Protein AF-A0A2N6T5N8-F1 (afdb_monomer_lite)

Organism: NCBI:txid302449

pLDDT: mean 70.66, std 11.67, range [43.09, 87.31]

Secondary structure (DSSP, 8-state):
--HHHHHHHHHHHHHHHHHHHHHHHHHH--GGG--HHHHHHHHHHHHHHHHHHHHHHHHHHHHHTTS---HHHHHHHHHHHHHHHHHHHHHHHHHHHHHHHTS------GGGGHHHHHHHHHHHHHHHHHHHHHT-

Foldseek 3Di:
DPPVVVLVVLVCCLVVLLVVLVVLLVVQPPPVDDFLVSLVSNLVSLVVSLVSLVVSLVVLVVVCVVDVDPPVLNVLQNQLSVLSNQLSVLRNVQSVVCNVVRHHDPDDSPSVVSNVVSVVSNVVSVVVRVVVVVVD

Sequence (136 aa):
MKPHAILGTLLAGAIGIPVLTVLLNFLITDPEYWSVMDALVMAVGAMLATVWVGFLDSYLFVVSRREPVGTGVLVTALVGSAMLFIGFGSTALASWEEVQAGQALPIINLFIFLIPLGLIVVAIAFLIALTKK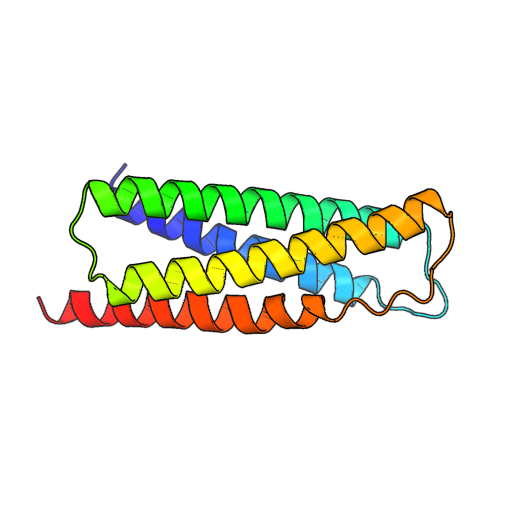EQS

Radius of gyration: 16.82 Å; chains: 1; bounding box: 40×24×50 Å

Structure (mmCIF, N/CA/C/O backbone):
data_AF-A0A2N6T5N8-F1
#
_entry.id   AF-A0A2N6T5N8-F1
#
loop_
_atom_site.group_PDB
_atom_site.id
_atom_site.type_symbol
_atom_site.label_atom_id
_atom_site.label_alt_id
_atom_site.label_comp_id
_atom_site.label_asym_id
_atom_site.label_entity_id
_atom_site.label_seq_id
_atom_site.pdbx_PDB_ins_code
_atom_site.Cartn_x
_atom_site.Cartn_y
_atom_site.Cartn_z
_atom_site.occupancy
_atom_site.B_iso_or_equiv
_atom_site.auth_seq_id
_atom_site.auth_comp_id
_atom_site.auth_asym_id
_atom_site.auth_atom_id
_atom_site.pdbx_PDB_model_num
ATOM 1 N N . MET A 1 1 ? -2.554 -14.996 22.321 1.00 45.28 1 MET A N 1
ATOM 2 C CA . MET A 1 1 ? -1.992 -13.623 22.313 1.00 45.28 1 MET A CA 1
ATOM 3 C C . MET A 1 1 ? -3.144 -12.632 22.392 1.00 45.28 1 MET A C 1
ATOM 5 O O . MET A 1 1 ? -4.183 -12.911 21.808 1.00 45.28 1 MET A O 1
ATOM 9 N N . LYS A 1 2 ? -3.013 -11.535 23.152 1.00 43.09 2 LYS A N 1
ATOM 10 C CA . LYS A 1 2 ? -4.089 -10.534 23.292 1.00 43.09 2 LYS A CA 1
ATOM 11 C C . LYS A 1 2 ? -4.346 -9.851 21.928 1.00 43.09 2 LYS A C 1
ATOM 13 O O . LYS A 1 2 ? -3.356 -9.528 21.269 1.00 43.09 2 LYS A O 1
ATOM 18 N N . PRO A 1 3 ? -5.605 -9.586 21.518 1.00 47.78 3 PRO A N 1
ATOM 19 C CA . PRO A 1 3 ? -5.956 -9.004 20.208 1.00 47.78 3 PRO A CA 1
ATOM 20 C C . PRO A 1 3 ? -5.162 -7.737 19.855 1.00 47.78 3 PRO A C 1
ATOM 22 O O . PRO A 1 3 ? -4.770 -7.520 18.712 1.00 47.78 3 PRO A O 1
ATOM 25 N N . HIS A 1 4 ? -4.834 -6.938 20.870 1.00 45.56 4 HIS A N 1
ATOM 26 C CA . HIS A 1 4 ? -4.084 -5.690 20.737 1.00 45.56 4 HIS A CA 1
ATOM 27 C C . HIS A 1 4 ? -2.616 -5.874 20.328 1.00 45.56 4 HIS A C 1
ATOM 29 O O . HIS A 1 4 ? -2.077 -5.031 19.619 1.00 45.56 4 HIS A O 1
ATOM 35 N N . ALA A 1 5 ? -1.969 -6.975 20.730 1.00 45.75 5 ALA A N 1
ATOM 36 C CA . ALA A 1 5 ? -0.589 -7.260 20.330 1.00 45.75 5 ALA A CA 1
ATOM 37 C C . ALA A 1 5 ? -0.502 -7.627 18.839 1.00 45.75 5 ALA A C 1
ATOM 39 O O . ALA A 1 5 ? 0.489 -7.311 18.187 1.00 45.75 5 ALA A O 1
ATOM 40 N N . ILE A 1 6 ? -1.564 -8.242 18.306 1.00 52.53 6 ILE A N 1
ATOM 41 C CA . ILE A 1 6 ? -1.705 -8.599 16.889 1.00 52.53 6 ILE A CA 1
ATOM 42 C C . ILE A 1 6 ? -2.009 -7.341 16.064 1.00 52.53 6 ILE A C 1
ATOM 44 O O . ILE A 1 6 ? -1.379 -7.109 15.040 1.00 52.53 6 ILE A O 1
ATOM 48 N N . LEU A 1 7 ? -2.908 -6.474 16.545 1.00 50.81 7 LEU A N 1
ATOM 49 C CA . LEU A 1 7 ? -3.213 -5.202 15.879 1.00 50.81 7 LEU A CA 1
ATOM 50 C C . LEU A 1 7 ? -1.984 -4.278 15.818 1.00 50.81 7 LEU A C 1
ATOM 52 O O . LEU A 1 7 ? -1.712 -3.685 14.780 1.00 50.81 7 LEU A O 1
ATOM 56 N N . GLY A 1 8 ? -1.211 -4.199 16.907 1.00 48.94 8 GLY A N 1
ATOM 57 C CA . GLY A 1 8 ? 0.015 -3.399 16.971 1.00 48.94 8 GLY A CA 1
ATOM 58 C C . GLY A 1 8 ? 1.130 -3.909 16.055 1.00 48.94 8 GLY A C 1
ATOM 59 O O . GLY A 1 8 ? 1.794 -3.107 15.409 1.00 48.94 8 GLY A O 1
ATOM 60 N N . THR A 1 9 ? 1.308 -5.229 15.935 1.00 54.31 9 THR A N 1
ATOM 61 C CA . THR A 1 9 ? 2.283 -5.812 14.991 1.00 54.31 9 THR A CA 1
ATOM 62 C C . THR A 1 9 ? 1.842 -5.657 13.538 1.00 54.31 9 THR A C 1
ATOM 64 O O . THR A 1 9 ? 2.670 -5.361 12.680 1.00 54.31 9 THR A O 1
ATOM 67 N N . LEU A 1 10 ? 0.542 -5.775 13.259 1.00 54.16 10 LEU A N 1
ATOM 68 C CA . LEU A 1 10 ? -0.007 -5.551 11.923 1.00 54.16 10 LEU A CA 1
ATOM 69 C C . LEU A 1 10 ? 0.117 -4.094 11.476 1.00 54.16 10 LEU A C 1
ATOM 71 O O . LEU A 1 10 ? 0.531 -3.839 10.349 1.00 54.16 10 LEU A O 1
ATOM 75 N N . LEU A 1 11 ? -0.164 -3.142 12.366 1.00 54.69 11 LEU A N 1
ATOM 76 C CA . LEU A 1 11 ? 0.018 -1.714 12.100 1.00 54.69 11 LEU A CA 1
ATOM 77 C C . LEU A 1 11 ? 1.496 -1.330 11.972 1.00 54.69 11 LEU A C 1
ATOM 79 O O . LEU A 1 11 ? 1.847 -0.550 11.091 1.00 54.69 11 LEU A O 1
ATOM 83 N N . ALA A 1 12 ? 2.375 -1.920 12.788 1.00 59.09 12 ALA A N 1
ATOM 84 C CA . ALA A 1 12 ? 3.816 -1.735 12.646 1.00 59.09 12 ALA A CA 1
ATOM 85 C C . ALA A 1 12 ? 4.322 -2.245 11.287 1.00 59.09 12 ALA A C 1
ATOM 87 O O . ALA A 1 12 ? 5.124 -1.568 10.654 1.00 59.09 12 ALA A O 1
ATOM 88 N N . GLY A 1 13 ? 3.811 -3.378 10.790 1.00 56.50 13 GLY A N 1
ATOM 89 C CA . GLY A 1 13 ? 4.102 -3.844 9.431 1.00 56.50 13 GLY A CA 1
ATOM 90 C C . GLY A 1 13 ? 3.474 -2.963 8.346 1.00 56.50 13 GLY A C 1
ATOM 91 O O . GLY A 1 13 ? 4.108 -2.702 7.329 1.00 56.50 13 GLY A O 1
ATOM 92 N N . ALA A 1 14 ? 2.258 -2.450 8.574 1.00 54.03 14 ALA A N 1
ATOM 93 C CA . ALA A 1 14 ? 1.531 -1.591 7.634 1.00 54.03 14 ALA A CA 1
ATOM 94 C C . ALA A 1 14 ? 2.186 -0.225 7.420 1.00 54.03 14 ALA A C 1
ATOM 96 O O . ALA A 1 14 ? 1.945 0.411 6.405 1.00 54.03 14 ALA A O 1
ATOM 97 N N . ILE A 1 15 ? 3.005 0.223 8.367 1.00 55.59 15 ILE A N 1
ATOM 98 C CA . ILE A 1 15 ? 3.815 1.435 8.237 1.00 55.59 15 ILE A CA 1
ATOM 99 C C . ILE A 1 15 ? 5.240 1.052 7.827 1.00 55.59 15 ILE A C 1
ATOM 101 O O . ILE A 1 15 ? 5.798 1.637 6.906 1.00 55.59 15 ILE A O 1
ATOM 105 N N . GLY A 1 16 ? 5.817 0.037 8.472 1.00 58.62 16 GLY A N 1
ATOM 106 C CA . GLY A 1 16 ? 7.211 -0.358 8.298 1.00 58.62 16 GLY A CA 1
ATOM 107 C C . GLY A 1 16 ? 7.538 -0.878 6.903 1.00 58.62 16 GLY A C 1
ATOM 108 O O . GLY A 1 16 ? 8.565 -0.490 6.359 1.00 58.62 16 GLY A O 1
ATOM 109 N N . ILE A 1 17 ? 6.672 -1.701 6.300 1.00 61.56 17 ILE A N 1
ATOM 110 C CA . ILE A 1 17 ? 6.901 -2.230 4.947 1.00 61.56 17 ILE A CA 1
ATOM 111 C C . ILE A 1 17 ? 6.811 -1.097 3.912 1.00 61.56 17 ILE A C 1
ATOM 113 O O . ILE A 1 17 ? 7.794 -0.902 3.205 1.00 61.56 17 ILE A O 1
ATOM 117 N N . PRO A 1 18 ? 5.745 -0.270 3.875 1.00 55.53 18 PRO A N 1
ATOM 118 C CA . PRO A 1 18 ? 5.689 0.920 3.021 1.00 55.53 18 PRO A CA 1
ATOM 119 C C . PRO A 1 18 ? 6.870 1.876 3.176 1.00 55.53 18 PRO A C 1
ATOM 121 O O . PRO A 1 18 ? 7.416 2.346 2.181 1.00 55.53 18 PRO A O 1
ATOM 124 N N . VAL A 1 19 ? 7.288 2.151 4.414 1.00 59.53 19 VAL A N 1
ATOM 125 C CA . VAL A 1 19 ? 8.429 3.030 4.695 1.00 59.53 19 VAL A CA 1
ATOM 126 C C . VAL A 1 19 ? 9.733 2.404 4.207 1.00 59.53 19 VAL A C 1
ATOM 128 O O . VAL A 1 19 ? 10.526 3.100 3.583 1.00 59.53 19 VAL A O 1
ATOM 131 N N . LEU A 1 20 ? 9.948 1.103 4.419 1.00 62.12 20 LEU A N 1
ATOM 132 C CA . LEU A 1 20 ? 11.114 0.388 3.889 1.00 62.12 20 LEU A CA 1
ATOM 133 C C . LEU A 1 20 ? 11.146 0.412 2.362 1.00 62.12 20 LEU A C 1
ATOM 135 O O . LEU A 1 20 ? 12.205 0.654 1.794 1.00 62.12 20 LEU A O 1
ATOM 139 N N . THR A 1 21 ? 10.007 0.217 1.697 1.00 61.44 21 THR A N 1
ATOM 140 C CA . THR A 1 21 ? 9.911 0.290 0.233 1.00 61.44 21 THR A CA 1
ATOM 141 C C . THR A 1 21 ? 10.235 1.694 -0.279 1.00 61.44 21 THR A C 1
ATOM 143 O O . THR A 1 21 ? 10.989 1.840 -1.233 1.00 61.44 21 THR A O 1
ATOM 146 N N . VAL A 1 22 ? 9.728 2.742 0.378 1.00 59.47 22 VAL A N 1
ATOM 147 C CA . VAL A 1 22 ? 10.039 4.135 0.019 1.00 59.47 22 VAL A CA 1
ATOM 148 C C . VAL A 1 22 ? 11.517 4.460 0.266 1.00 59.47 22 VAL A C 1
ATOM 150 O O . VAL A 1 22 ? 12.146 5.089 -0.578 1.00 59.47 22 VAL A O 1
ATOM 153 N N . LEU A 1 23 ? 12.096 4.007 1.382 1.00 60.44 23 LEU A N 1
ATOM 154 C CA . LEU A 1 23 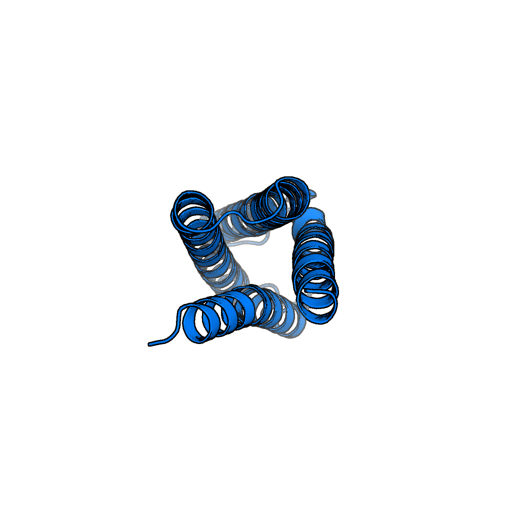? 13.519 4.196 1.685 1.00 60.44 23 LEU A CA 1
ATOM 155 C C . LEU A 1 23 ? 14.427 3.457 0.694 1.00 60.44 23 LEU A C 1
ATOM 157 O O . LEU A 1 23 ? 15.446 4.008 0.288 1.00 60.44 23 LEU A O 1
ATOM 161 N N . LEU A 1 24 ? 14.043 2.248 0.275 1.00 62.81 24 LEU A N 1
ATOM 162 C CA . LEU A 1 24 ? 14.713 1.514 -0.801 1.00 62.81 24 LEU A CA 1
ATOM 163 C C . LEU A 1 24 ? 14.663 2.301 -2.114 1.00 62.81 24 LEU A C 1
ATOM 165 O O . LEU A 1 24 ? 15.697 2.461 -2.750 1.00 62.81 24 LEU A O 1
ATOM 169 N N . ASN A 1 25 ? 13.509 2.873 -2.472 1.00 58.06 25 ASN A N 1
ATOM 170 C CA . ASN A 1 25 ? 13.378 3.688 -3.684 1.00 58.06 25 ASN A CA 1
ATOM 171 C C . ASN A 1 25 ? 14.257 4.948 -3.649 1.00 58.06 25 ASN A C 1
ATOM 173 O O . ASN A 1 25 ? 14.842 5.301 -4.666 1.00 58.06 25 ASN A O 1
ATOM 177 N N . PHE A 1 26 ? 14.400 5.603 -2.491 1.00 60.81 26 PHE A N 1
ATOM 178 C CA . PHE A 1 26 ? 15.294 6.762 -2.340 1.00 60.81 26 PHE A CA 1
ATOM 179 C C . PHE A 1 26 ? 16.783 6.411 -2.471 1.00 60.81 26 PHE A C 1
ATOM 181 O O . PHE A 1 26 ? 17.579 7.254 -2.877 1.00 60.81 26 PHE A O 1
ATOM 188 N N . LEU A 1 27 ? 17.167 5.181 -2.125 1.00 59.28 27 LEU A N 1
ATOM 189 C CA . LEU A 1 27 ? 18.534 4.672 -2.285 1.00 59.28 27 LEU A CA 1
ATOM 190 C C . LEU A 1 27 ? 18.878 4.341 -3.744 1.00 59.28 27 LEU A C 1
ATOM 192 O O . LEU A 1 27 ? 20.052 4.259 -4.087 1.00 59.28 27 LEU A O 1
ATOM 196 N N . ILE A 1 28 ? 17.851 4.147 -4.569 1.00 58.22 28 ILE A N 1
ATOM 197 C CA . ILE A 1 28 ? 17.932 3.718 -5.967 1.00 58.22 28 ILE A CA 1
ATOM 198 C C . ILE A 1 28 ? 17.859 4.913 -6.940 1.00 58.22 28 ILE A C 1
ATOM 200 O O . ILE A 1 28 ? 18.227 4.794 -8.105 1.00 58.22 28 ILE A O 1
ATOM 204 N N . THR A 1 29 ? 17.413 6.088 -6.485 1.00 52.94 29 THR A N 1
ATOM 205 C CA . THR A 1 29 ? 17.231 7.290 -7.318 1.00 52.94 29 THR A CA 1
ATOM 206 C C . THR A 1 29 ? 18.541 7.989 -7.705 1.00 52.94 29 THR A C 1
ATOM 208 O O . THR A 1 29 ? 18.769 9.132 -7.320 1.00 52.94 29 THR A O 1
ATOM 211 N N . ASP A 1 30 ? 19.364 7.341 -8.530 1.00 55.41 30 ASP A N 1
ATOM 212 C CA . ASP A 1 30 ? 20.230 8.038 -9.484 1.00 55.41 30 ASP A CA 1
ATOM 213 C C . ASP A 1 30 ? 19.620 7.886 -10.891 1.00 55.41 30 ASP A C 1
ATOM 215 O O . ASP A 1 30 ? 19.735 6.828 -11.514 1.00 55.41 30 ASP A O 1
ATOM 219 N N . PRO A 1 31 ? 18.944 8.922 -11.429 1.00 53.59 31 PRO A N 1
ATOM 220 C CA . PRO A 1 31 ? 18.243 8.834 -12.714 1.00 53.59 31 PRO A CA 1
ATOM 221 C C . PRO A 1 31 ? 19.183 8.617 -13.911 1.00 53.59 31 PRO A C 1
ATOM 223 O O . PRO A 1 31 ? 18.730 8.230 -14.984 1.00 53.59 31 PRO A O 1
ATOM 226 N N . GLU A 1 32 ? 20.486 8.847 -13.732 1.00 53.16 32 GLU A N 1
ATOM 227 C CA . GLU A 1 32 ? 21.523 8.632 -14.747 1.00 53.16 32 GLU A CA 1
ATOM 228 C C . GLU A 1 32 ? 21.935 7.146 -14.872 1.00 53.16 32 GLU A C 1
ATOM 230 O O . GLU A 1 32 ? 22.516 6.755 -15.883 1.00 53.16 32 GLU A O 1
ATOM 235 N N . TYR A 1 33 ? 21.580 6.302 -13.889 1.00 54.38 33 TYR A N 1
ATOM 236 C CA . TYR A 1 33 ? 21.984 4.891 -13.787 1.00 54.38 33 TYR A CA 1
ATOM 237 C C . TYR A 1 33 ? 20.808 3.928 -13.559 1.00 54.38 33 TYR A C 1
ATOM 239 O O . TYR A 1 33 ? 20.981 2.882 -12.938 1.00 54.38 33 TYR A O 1
ATOM 247 N N . TRP A 1 34 ? 19.616 4.242 -14.079 1.00 61.31 34 TRP A N 1
ATOM 248 C CA . TRP A 1 34 ? 18.448 3.363 -13.952 1.00 61.31 34 TRP A CA 1
ATOM 249 C C . TRP A 1 34 ? 18.723 1.978 -14.554 1.00 61.31 34 TRP A C 1
ATOM 251 O O . TRP A 1 34 ? 18.781 1.813 -15.776 1.00 61.31 34 TRP A O 1
ATOM 261 N N . SER A 1 35 ? 18.862 0.961 -13.702 1.00 69.38 35 SER A N 1
ATOM 262 C CA . SER A 1 35 ? 19.115 -0.413 -14.125 1.00 69.38 35 SER A CA 1
ATOM 263 C C . SER A 1 35 ? 17.848 -1.274 -14.074 1.00 69.38 35 SER A C 1
ATOM 265 O O . SER A 1 35 ? 16.908 -1.022 -13.323 1.00 69.38 35 SER A O 1
ATOM 267 N N . VAL A 1 36 ? 17.819 -2.363 -14.846 1.00 68.50 36 VAL A N 1
ATOM 268 C CA . VAL A 1 36 ? 16.738 -3.368 -14.766 1.00 68.50 36 VAL A CA 1
ATOM 269 C C . VAL A 1 36 ? 16.623 -3.962 -13.351 1.00 68.50 36 VAL A C 1
ATOM 271 O O . VAL A 1 36 ? 15.536 -4.361 -12.936 1.00 68.50 36 VAL A O 1
ATOM 274 N N . MET A 1 37 ? 17.724 -4.002 -12.591 1.00 67.88 37 MET A N 1
ATOM 275 C CA . MET A 1 37 ? 17.715 -4.474 -11.202 1.00 67.88 37 MET A CA 1
ATOM 276 C C . MET A 1 37 ? 16.952 -3.525 -10.278 1.00 67.88 37 MET A C 1
ATOM 278 O O . MET A 1 37 ? 16.234 -3.994 -9.399 1.00 67.88 37 MET A O 1
ATOM 282 N N . ASP A 1 38 ? 17.037 -2.221 -10.519 1.00 71.06 38 ASP A N 1
ATOM 283 C CA . ASP A 1 38 ? 16.320 -1.201 -9.755 1.00 71.06 38 ASP A CA 1
ATOM 284 C C . ASP A 1 38 ? 14.808 -1.325 -9.954 1.00 71.06 38 ASP A C 1
ATOM 286 O O . ASP A 1 38 ? 14.055 -1.437 -8.985 1.00 71.06 38 ASP A O 1
ATOM 290 N N . ALA A 1 39 ? 14.371 -1.447 -11.211 1.00 70.19 39 ALA A N 1
ATOM 291 C CA . ALA A 1 39 ? 12.971 -1.706 -11.546 1.00 70.19 39 ALA A CA 1
ATOM 292 C C . ALA A 1 39 ? 12.465 -3.024 -10.928 1.00 70.19 39 ALA A C 1
ATOM 294 O O . ALA A 1 39 ? 11.344 -3.095 -10.423 1.00 70.19 39 ALA A O 1
ATOM 295 N N . LEU A 1 40 ? 13.300 -4.067 -10.894 1.00 71.62 40 LEU A N 1
ATOM 296 C CA . LEU A 1 40 ? 12.944 -5.351 -10.290 1.00 71.62 40 LEU A CA 1
ATOM 297 C C . LEU A 1 40 ? 12.784 -5.253 -8.765 1.00 71.62 40 LEU A C 1
ATOM 299 O O . LEU A 1 40 ? 11.818 -5.786 -8.214 1.00 71.62 40 LEU A O 1
ATOM 303 N N . VAL A 1 41 ? 13.687 -4.544 -8.082 1.00 76.19 41 VAL A N 1
ATOM 304 C CA . VAL A 1 41 ? 13.592 -4.287 -6.636 1.00 76.19 41 VAL A CA 1
ATOM 305 C C . VAL A 1 41 ? 12.337 -3.475 -6.317 1.00 76.19 41 VAL A C 1
ATOM 307 O O . VAL A 1 41 ? 11.600 -3.834 -5.394 1.00 76.19 41 VAL A O 1
ATOM 310 N N . MET A 1 42 ? 12.044 -2.441 -7.110 1.00 73.62 42 MET A N 1
ATOM 311 C CA . MET A 1 42 ? 10.826 -1.640 -6.972 1.00 73.62 42 MET A CA 1
ATOM 312 C C . MET A 1 42 ? 9.560 -2.476 -7.169 1.00 73.62 42 MET A C 1
ATOM 314 O O . MET A 1 42 ? 8.653 -2.417 -6.336 1.00 73.62 42 MET A O 1
ATOM 318 N N . ALA A 1 43 ? 9.510 -3.295 -8.223 1.00 73.44 43 ALA A N 1
ATOM 319 C CA . ALA A 1 43 ? 8.365 -4.146 -8.528 1.00 73.44 43 ALA A CA 1
ATOM 320 C C . ALA A 1 43 ? 8.084 -5.140 -7.391 1.00 73.44 43 ALA A C 1
ATOM 322 O O . ALA A 1 43 ? 6.956 -5.229 -6.903 1.00 73.44 43 ALA A O 1
ATOM 323 N N . VAL A 1 44 ? 9.117 -5.846 -6.916 1.00 74.94 44 VAL A N 1
ATOM 324 C CA . VAL A 1 44 ? 8.989 -6.816 -5.818 1.00 74.94 44 VAL A CA 1
ATOM 325 C C . VAL A 1 44 ? 8.613 -6.118 -4.512 1.00 74.94 44 VAL A C 1
ATOM 327 O O . VAL A 1 44 ? 7.696 -6.562 -3.820 1.00 74.94 44 VAL A O 1
ATOM 330 N N . GLY A 1 45 ? 9.275 -5.007 -4.180 1.00 76.88 45 GLY A N 1
ATOM 331 C CA . GLY A 1 45 ? 8.999 -4.243 -2.965 1.00 76.88 45 GLY A CA 1
ATOM 332 C C . GLY A 1 45 ? 7.563 -3.721 -2.922 1.00 76.88 45 GLY A C 1
ATOM 333 O O . GLY A 1 45 ? 6.859 -3.915 -1.928 1.00 76.88 45 GLY A O 1
ATOM 334 N N . ALA A 1 46 ? 7.096 -3.125 -4.018 1.00 75.38 46 ALA A N 1
ATOM 335 C CA . ALA A 1 46 ? 5.731 -2.630 -4.138 1.00 75.38 46 ALA A CA 1
ATOM 336 C C . ALA A 1 46 ? 4.698 -3.772 -4.153 1.00 75.38 46 ALA A C 1
ATOM 338 O O . ALA A 1 46 ? 3.631 -3.648 -3.548 1.00 75.38 46 ALA A O 1
ATOM 339 N N . MET A 1 47 ? 5.012 -4.922 -4.759 1.00 71.88 47 MET A N 1
ATOM 340 C CA . MET A 1 47 ? 4.138 -6.099 -4.730 1.00 71.88 47 MET A CA 1
ATOM 341 C C . MET A 1 47 ? 3.968 -6.641 -3.305 1.00 71.88 47 MET A C 1
ATOM 343 O O . MET A 1 47 ? 2.841 -6.873 -2.865 1.00 71.88 47 MET A O 1
ATOM 347 N N . LEU A 1 48 ? 5.064 -6.783 -2.552 1.00 78.31 48 LEU A N 1
ATOM 348 C CA . LEU A 1 48 ? 5.025 -7.215 -1.151 1.00 78.31 48 LEU A CA 1
ATOM 349 C C . LEU A 1 48 ? 4.225 -6.239 -0.280 1.00 78.31 48 LEU A C 1
ATOM 351 O O . LEU A 1 48 ? 3.398 -6.675 0.523 1.00 78.31 48 LEU A O 1
ATOM 355 N N . ALA A 1 49 ? 4.412 -4.930 -0.478 1.00 76.19 49 ALA A N 1
ATOM 356 C CA . ALA A 1 49 ? 3.628 -3.906 0.208 1.00 76.19 49 ALA A CA 1
ATOM 357 C C . ALA A 1 49 ? 2.129 -4.015 -0.123 1.00 76.19 49 ALA A C 1
ATOM 359 O O . ALA A 1 49 ? 1.295 -3.979 0.779 1.00 76.19 49 ALA A O 1
ATOM 360 N N . THR A 1 50 ? 1.779 -4.234 -1.393 1.00 75.50 50 THR A N 1
ATOM 361 C CA . THR A 1 50 ? 0.387 -4.404 -1.847 1.00 75.50 50 THR A CA 1
ATOM 362 C C . THR A 1 50 ? -0.282 -5.610 -1.186 1.00 75.50 50 THR A C 1
ATOM 364 O O . THR A 1 50 ? -1.383 -5.498 -0.646 1.00 75.50 50 THR A O 1
ATOM 367 N N . VAL A 1 51 ? 0.397 -6.762 -1.180 1.00 77.44 51 VAL A N 1
ATOM 368 C CA . VAL A 1 51 ? -0.107 -7.993 -0.547 1.00 77.44 51 VAL A CA 1
ATOM 369 C C . VAL A 1 51 ? -0.292 -7.791 0.954 1.00 77.44 51 VAL A C 1
ATOM 371 O O . VAL A 1 51 ? -1.315 -8.193 1.511 1.00 77.44 51 VAL A O 1
ATOM 374 N N . TRP A 1 52 ? 0.666 -7.136 1.609 1.00 77.88 52 TRP A N 1
ATOM 375 C CA . TRP A 1 52 ? 0.583 -6.845 3.035 1.00 77.88 52 TRP A CA 1
ATOM 376 C C . TRP A 1 52 ? -0.606 -5.939 3.381 1.00 77.88 52 TRP A C 1
ATOM 378 O O . TRP A 1 52 ? -1.354 -6.234 4.313 1.00 77.88 52 TRP A O 1
ATOM 388 N N . VAL A 1 53 ? -0.817 -4.869 2.611 1.00 77.19 53 VAL A N 1
ATOM 389 C CA . VAL A 1 53 ? -1.966 -3.966 2.775 1.00 77.19 53 VAL A CA 1
ATOM 390 C C . VAL A 1 53 ? -3.283 -4.721 2.575 1.00 77.19 53 VAL A C 1
ATOM 392 O O . VAL A 1 53 ? -4.186 -4.599 3.400 1.00 77.19 53 VAL A O 1
ATOM 395 N N . GLY A 1 54 ? -3.377 -5.582 1.556 1.00 72.94 54 GLY A N 1
ATOM 396 C CA . GLY A 1 54 ? -4.554 -6.433 1.352 1.00 72.94 54 GLY A CA 1
ATOM 397 C C . GLY A 1 54 ? -4.825 -7.376 2.533 1.00 72.94 54 GLY A C 1
ATOM 398 O O . GLY A 1 54 ? -5.973 -7.551 2.952 1.00 72.94 54 GLY A O 1
ATOM 399 N N . PHE A 1 55 ? -3.771 -7.943 3.130 1.00 76.69 55 PHE A N 1
ATOM 400 C CA . PHE A 1 55 ? -3.898 -8.759 4.337 1.00 76.69 55 PHE A CA 1
ATOM 401 C C . PHE A 1 55 ? -4.402 -7.935 5.531 1.00 76.69 55 PHE A C 1
ATOM 403 O O . PHE A 1 55 ? -5.334 -8.365 6.215 1.00 76.69 55 PHE A O 1
ATOM 410 N N . LEU A 1 56 ? -3.849 -6.738 5.751 1.00 74.06 56 LEU A N 1
ATOM 411 C CA . LEU A 1 56 ? -4.297 -5.816 6.797 1.00 74.06 56 LEU A CA 1
ATOM 412 C C . LEU A 1 56 ? -5.789 -5.485 6.659 1.00 74.06 56 LEU A C 1
ATOM 414 O O . LEU A 1 56 ? -6.518 -5.563 7.647 1.00 74.06 56 LEU A O 1
ATOM 418 N N . ASP A 1 57 ? -6.247 -5.179 5.446 1.00 72.25 57 ASP A N 1
ATOM 419 C CA . ASP A 1 57 ? -7.651 -4.869 5.162 1.00 72.25 57 ASP A CA 1
ATOM 420 C C . ASP A 1 57 ? -8.573 -6.034 5.506 1.00 72.25 57 ASP A C 1
ATOM 422 O O . ASP A 1 57 ? -9.559 -5.878 6.233 1.00 72.25 57 ASP A O 1
ATOM 426 N N . SER A 1 58 ? -8.209 -7.234 5.045 1.00 74.62 58 SER A N 1
ATOM 427 C CA . SER A 1 58 ? -8.972 -8.446 5.334 1.00 74.62 58 SER A CA 1
ATOM 428 C C . SER A 1 58 ? -9.046 -8.723 6.840 1.00 74.62 58 SER A C 1
ATOM 430 O O . SER A 1 58 ? -10.105 -9.078 7.363 1.00 74.62 58 SER A O 1
ATOM 432 N N . TYR A 1 59 ? -7.952 -8.486 7.566 1.00 73.88 59 TYR A N 1
ATOM 433 C CA . TYR A 1 59 ? -7.898 -8.665 9.008 1.00 73.88 59 TYR A CA 1
ATOM 434 C C . TYR A 1 59 ? -8.760 -7.636 9.750 1.00 73.88 59 TYR A C 1
ATOM 436 O O . TYR A 1 59 ? -9.563 -8.017 10.605 1.00 73.88 59 TYR A O 1
ATOM 444 N N . LEU A 1 60 ? -8.654 -6.346 9.412 1.00 69.50 60 LEU A N 1
ATOM 445 C CA . LEU A 1 60 ? -9.474 -5.282 10.006 1.00 69.50 60 LEU A CA 1
ATOM 446 C C . LEU A 1 60 ? -10.967 -5.516 9.753 1.00 69.50 60 LEU A C 1
ATOM 448 O O . LEU A 1 60 ? -11.798 -5.332 10.648 1.00 69.50 60 LEU A O 1
ATOM 452 N N . PHE A 1 61 ? -11.317 -6.002 8.565 1.00 71.25 61 PHE A N 1
ATOM 453 C CA . PHE A 1 61 ? -12.682 -6.381 8.231 1.00 71.25 61 PHE A CA 1
ATOM 454 C C . PHE A 1 61 ? -13.194 -7.560 9.071 1.00 71.25 61 PHE A C 1
ATOM 456 O O . PHE A 1 61 ? -14.330 -7.550 9.541 1.00 71.25 61 PHE A O 1
ATOM 463 N N . VAL A 1 62 ? -12.363 -8.575 9.317 1.00 75.31 62 VAL A N 1
ATOM 464 C CA . VAL A 1 62 ? -12.741 -9.721 10.159 1.00 75.31 62 VAL A CA 1
ATOM 465 C C . VAL A 1 62 ? -12.858 -9.328 11.635 1.00 75.31 62 VAL A C 1
ATOM 467 O O . VAL A 1 62 ? -13.789 -9.768 12.310 1.00 75.31 62 VAL A O 1
ATOM 470 N N . VAL A 1 63 ? -11.949 -8.494 12.147 1.00 68.81 63 VAL A N 1
ATOM 471 C CA . VAL A 1 63 ? -11.952 -8.053 13.553 1.00 68.81 63 VAL A CA 1
ATOM 472 C C . VAL A 1 63 ? -13.106 -7.100 13.849 1.00 68.81 63 VAL A C 1
ATOM 474 O O . VAL A 1 63 ? -13.767 -7.260 14.872 1.00 68.81 63 VAL A O 1
ATOM 477 N N . SER A 1 64 ? -13.421 -6.171 12.944 1.00 65.31 64 SER A N 1
ATOM 478 C CA . SER A 1 64 ? -14.556 -5.246 13.111 1.00 65.31 64 SER A CA 1
ATOM 479 C C . SER A 1 64 ? -15.922 -5.937 13.165 1.00 65.31 64 SER A C 1
ATOM 481 O O . SER A 1 64 ? -16.875 -5.381 13.700 1.00 65.31 64 SER A O 1
ATOM 483 N N . ARG A 1 65 ? -16.028 -7.174 12.664 1.00 68.19 65 ARG A N 1
ATOM 484 C CA . ARG A 1 65 ? -17.223 -8.015 12.845 1.00 68.19 65 ARG A CA 1
ATOM 485 C C . ARG A 1 65 ? -17.332 -8.630 14.244 1.00 68.19 65 ARG A C 1
ATOM 487 O O . ARG A 1 65 ? -18.407 -9.095 14.607 1.00 68.19 65 ARG A O 1
ATOM 494 N N . ARG A 1 66 ? -16.230 -8.700 14.998 1.00 65.19 66 ARG A N 1
ATOM 495 C CA . ARG A 1 66 ? -16.157 -9.332 16.328 1.00 65.19 66 ARG A CA 1
ATOM 496 C C . ARG A 1 66 ? -16.155 -8.322 17.468 1.00 65.19 66 ARG A C 1
ATOM 498 O O . ARG A 1 66 ? -16.663 -8.633 18.539 1.00 65.19 66 ARG A O 1
ATOM 505 N N . GLU A 1 67 ? -15.605 -7.135 17.243 1.00 60.97 67 GLU A N 1
ATOM 506 C CA . GLU A 1 67 ? -15.559 -6.051 18.222 1.00 60.97 67 GLU A CA 1
ATOM 507 C C . GLU A 1 67 ? -16.220 -4.800 17.625 1.00 60.97 67 GLU A C 1
ATOM 509 O O . GLU A 1 67 ? -15.884 -4.431 16.497 1.00 60.97 67 GLU A O 1
ATOM 514 N N . PRO A 1 68 ? -17.148 -4.131 18.337 1.00 57.50 68 PRO A N 1
ATOM 515 C CA . PRO A 1 68 ? -17.784 -2.911 17.853 1.00 57.50 68 PRO A CA 1
ATOM 516 C C . PRO A 1 68 ? -16.774 -1.757 17.860 1.00 57.50 68 PRO A C 1
ATOM 518 O O . PRO A 1 68 ? -16.683 -0.971 18.800 1.00 57.50 68 PRO A O 1
ATOM 521 N N . VAL A 1 69 ? -15.985 -1.659 16.792 1.00 64.19 69 VAL A N 1
ATOM 522 C CA . VAL A 1 69 ? -15.156 -0.489 16.501 1.00 64.19 69 VAL A CA 1
ATOM 523 C C . VAL A 1 69 ? -16.069 0.601 15.941 1.00 64.19 69 VAL A C 1
ATOM 525 O O . VAL A 1 69 ? -16.970 0.320 15.152 1.00 64.19 69 VAL A O 1
ATOM 528 N N . GLY A 1 70 ? -15.859 1.860 16.335 1.00 65.31 70 GLY A N 1
ATOM 529 C CA . GLY A 1 70 ? -16.663 2.967 15.815 1.00 65.31 70 GLY A CA 1
ATOM 530 C C . GLY A 1 70 ? -16.623 3.016 14.283 1.00 65.31 70 GLY A C 1
ATOM 531 O O . GLY A 1 70 ? -15.539 3.077 13.704 1.00 65.31 70 GLY A O 1
ATOM 532 N N . THR A 1 71 ? -17.793 3.039 13.635 1.00 73.19 71 THR A N 1
ATOM 533 C CA . THR A 1 71 ? -17.951 2.956 12.169 1.00 73.19 71 THR A CA 1
ATOM 534 C C . THR A 1 71 ? -17.054 3.939 11.412 1.00 73.19 71 THR A C 1
ATOM 536 O O . THR A 1 71 ? -16.464 3.578 10.400 1.00 73.19 71 THR A O 1
ATOM 539 N N . GLY A 1 72 ? -16.874 5.158 11.934 1.00 73.25 72 GLY A N 1
ATOM 540 C CA . GLY A 1 72 ? -15.992 6.161 11.329 1.00 73.25 72 GLY A CA 1
ATOM 541 C C . GLY A 1 72 ? -14.507 5.776 11.324 1.00 73.25 72 GLY A C 1
ATOM 542 O O . GLY A 1 72 ? -13.828 6.025 10.341 1.00 73.25 72 GLY A O 1
ATOM 543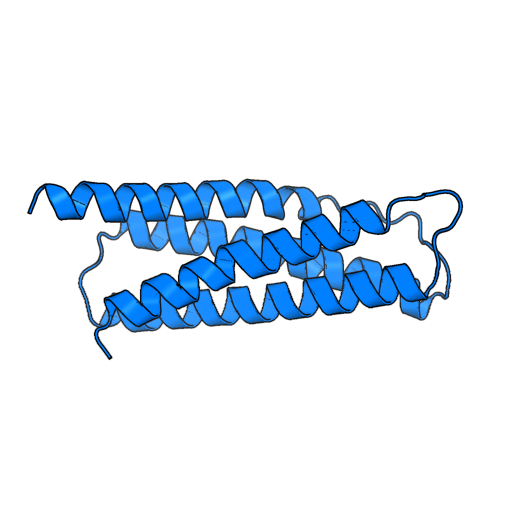 N N . VAL A 1 73 ? -14.001 5.121 12.375 1.00 76.38 73 VAL A N 1
ATOM 544 C CA . VAL A 1 73 ? -12.595 4.671 12.442 1.00 76.38 73 VAL A CA 1
ATOM 545 C C . VAL A 1 73 ? -12.339 3.571 11.419 1.00 76.38 73 VAL A C 1
ATOM 547 O O . VAL A 1 73 ? -11.332 3.605 10.716 1.00 76.38 73 VAL A O 1
ATOM 550 N N . LEU A 1 74 ? -13.271 2.620 11.313 1.00 77.25 74 LEU A N 1
ATOM 551 C CA . LEU A 1 74 ? -13.178 1.520 10.359 1.00 77.25 74 LEU A CA 1
ATOM 552 C C . LEU A 1 74 ? -13.202 2.027 8.914 1.00 77.25 74 LEU A C 1
ATOM 554 O O . LEU A 1 74 ? -12.359 1.629 8.120 1.00 77.25 74 LEU A O 1
ATOM 558 N N . VAL A 1 75 ? -14.134 2.927 8.585 1.00 79.19 75 VAL A N 1
ATOM 559 C CA . VAL A 1 75 ? -14.233 3.507 7.237 1.00 79.19 75 VAL A CA 1
ATOM 560 C C . VAL A 1 75 ? -12.958 4.269 6.882 1.00 79.19 75 VAL A C 1
ATOM 562 O O . VAL A 1 75 ? -12.413 4.050 5.806 1.00 79.19 75 VAL A O 1
ATOM 565 N N . THR A 1 76 ? -12.430 5.101 7.785 1.00 79.81 76 THR A N 1
ATOM 566 C CA . THR A 1 76 ? 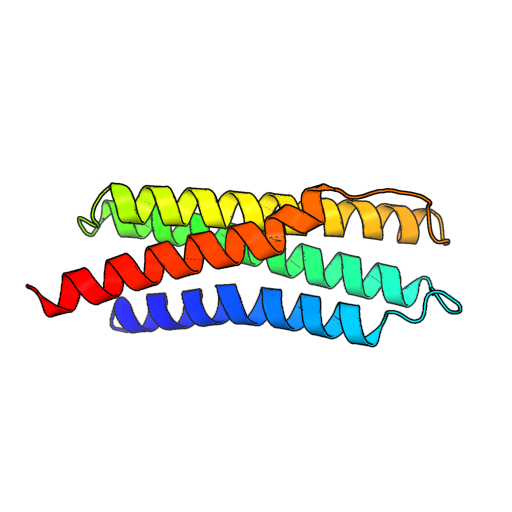-11.179 5.834 7.535 1.00 79.81 76 THR A CA 1
ATOM 567 C C . THR A 1 76 ? -9.997 4.882 7.338 1.00 79.81 76 THR A C 1
ATOM 569 O O . THR A 1 76 ? -9.211 5.080 6.416 1.00 79.81 76 THR A O 1
ATOM 572 N N . ALA A 1 77 ? -9.890 3.815 8.137 1.00 79.81 77 ALA A N 1
ATOM 573 C CA . ALA A 1 77 ? -8.834 2.815 7.974 1.00 79.81 77 ALA A CA 1
ATOM 574 C C . ALA A 1 77 ? -8.921 2.093 6.617 1.00 79.81 77 ALA A C 1
ATOM 576 O O . ALA A 1 77 ? -7.906 1.979 5.934 1.00 79.81 77 ALA A O 1
ATOM 577 N N . LEU A 1 78 ? -10.124 1.678 6.202 1.00 82.06 78 LEU A N 1
ATOM 578 C CA . LEU A 1 78 ? -10.358 1.027 4.908 1.00 82.06 78 LEU A CA 1
ATOM 579 C C . LEU A 1 78 ? -10.058 1.963 3.732 1.00 82.06 78 LEU A C 1
ATOM 581 O O . LEU A 1 78 ? -9.431 1.552 2.763 1.00 82.06 78 LEU A O 1
ATOM 585 N N . VAL A 1 79 ? -10.460 3.235 3.814 1.00 86.88 79 VAL A N 1
ATOM 586 C CA . VAL A 1 79 ? -10.163 4.224 2.766 1.00 86.88 79 VAL A CA 1
ATOM 587 C C . VAL A 1 79 ? -8.656 4.425 2.631 1.00 86.88 79 VAL A C 1
ATOM 589 O O . VAL A 1 79 ? -8.129 4.347 1.524 1.00 86.88 79 VAL A O 1
ATOM 592 N N . GLY A 1 80 ? -7.945 4.636 3.742 1.00 83.94 80 GLY A N 1
ATOM 593 C CA . GLY A 1 80 ? -6.492 4.806 3.711 1.00 83.94 80 GLY A CA 1
ATOM 594 C C . GLY A 1 80 ? -5.772 3.568 3.174 1.00 83.94 80 GLY A C 1
ATOM 595 O O . GLY A 1 80 ? -4.873 3.682 2.345 1.00 83.94 80 GLY A O 1
ATOM 596 N N . SER A 1 81 ? -6.216 2.382 3.577 1.00 81.94 81 SER A N 1
ATOM 597 C CA . SER A 1 81 ? -5.678 1.107 3.106 1.00 81.94 81 SER A CA 1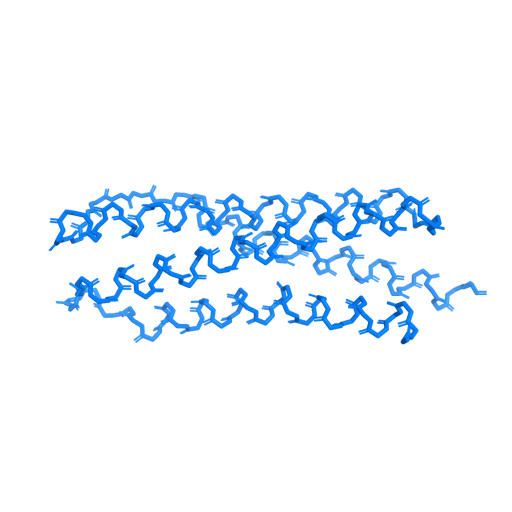
ATOM 598 C C . SER A 1 81 ? -5.931 0.871 1.611 1.00 81.94 81 S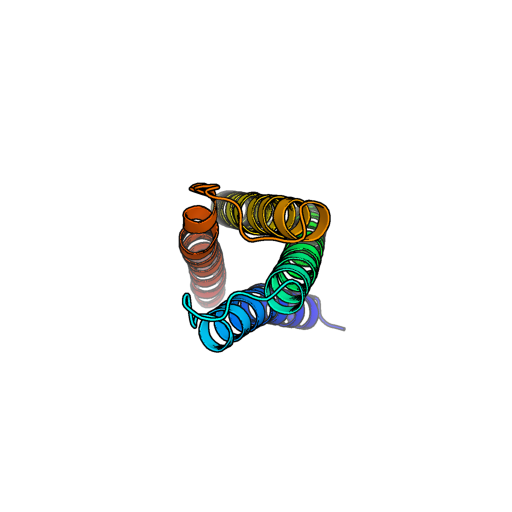ER A C 1
ATOM 600 O O . SER A 1 81 ? -5.009 0.513 0.883 1.00 81.94 81 SER A O 1
ATOM 602 N N . ALA A 1 82 ? -7.122 1.197 1.099 1.00 85.75 82 ALA A N 1
ATOM 603 C CA . ALA A 1 82 ? -7.411 1.136 -0.333 1.00 85.75 82 ALA A CA 1
ATOM 604 C C . ALA A 1 82 ? -6.494 2.065 -1.151 1.00 85.75 82 ALA A C 1
ATOM 606 O O . ALA A 1 82 ? -6.010 1.682 -2.216 1.00 85.75 82 ALA A O 1
ATOM 607 N N . MET A 1 83 ? -6.200 3.266 -0.640 1.00 87.31 83 MET A N 1
ATOM 608 C CA . MET A 1 83 ? -5.251 4.188 -1.277 1.00 87.31 83 MET A CA 1
ATOM 609 C C . MET A 1 83 ? -3.835 3.602 -1.321 1.00 87.31 83 MET A C 1
ATOM 611 O O . MET A 1 83 ? -3.184 3.668 -2.363 1.00 87.31 83 MET A O 1
ATOM 615 N N . LEU A 1 84 ? -3.381 2.975 -0.231 1.00 84.06 84 LEU A N 1
ATOM 616 C CA . LEU A 1 84 ? -2.095 2.273 -0.194 1.00 84.06 84 LEU A CA 1
ATOM 617 C C . LEU A 1 84 ? -2.063 1.105 -1.183 1.00 84.06 84 LEU A C 1
ATOM 619 O O . LEU A 1 84 ? -1.086 0.954 -1.911 1.00 84.06 84 LEU A O 1
ATOM 623 N N . PHE A 1 85 ? -3.131 0.310 -1.248 1.00 85.44 85 PHE A N 1
ATOM 624 C CA . PHE A 1 85 ? -3.229 -0.833 -2.151 1.00 85.44 85 PHE A CA 1
ATOM 625 C C . PHE A 1 85 ? -3.119 -0.400 -3.617 1.00 85.44 85 PHE A C 1
ATOM 627 O O . PHE A 1 85 ? -2.345 -0.974 -4.377 1.00 85.44 85 PHE A O 1
ATOM 634 N N . ILE A 1 86 ? -3.844 0.653 -4.008 1.00 87.25 86 ILE A N 1
ATOM 635 C CA . ILE A 1 86 ? -3.800 1.193 -5.374 1.00 87.25 86 ILE A CA 1
ATOM 636 C C . ILE A 1 86 ? -2.437 1.841 -5.660 1.00 87.25 86 ILE A C 1
ATOM 638 O O . ILE A 1 86 ? -1.868 1.637 -6.735 1.00 87.25 86 ILE A O 1
ATOM 642 N N . GLY A 1 87 ? -1.881 2.594 -4.709 1.00 86.81 87 GLY A N 1
ATOM 643 C CA . GLY A 1 87 ? -0.585 3.254 -4.869 1.00 86.81 87 GLY A CA 1
ATOM 644 C C . GLY A 1 87 ? 0.572 2.267 -5.033 1.00 86.81 87 GLY A C 1
ATOM 645 O O . GLY A 1 87 ? 1.366 2.390 -5.966 1.00 86.81 87 GLY A O 1
ATOM 646 N N . PHE A 1 88 ? 0.642 1.237 -4.188 1.00 83.19 88 PHE A N 1
ATOM 647 C CA . PHE A 1 88 ? 1.659 0.194 -4.320 1.00 83.19 88 PHE A CA 1
ATOM 648 C C . PHE A 1 88 ? 1.399 -0.720 -5.518 1.00 83.19 88 PHE A C 1
ATOM 650 O O . PHE A 1 88 ? 2.335 -1.015 -6.255 1.00 83.19 88 PHE A O 1
ATOM 657 N N . GLY A 1 89 ? 0.148 -1.104 -5.776 1.00 80.94 89 GLY A N 1
ATOM 658 C CA . GLY A 1 89 ? -0.193 -1.988 -6.891 1.00 80.94 89 GLY A CA 1
ATOM 659 C C . GLY A 1 89 ? 0.138 -1.372 -8.252 1.00 80.94 89 GLY A C 1
ATOM 660 O O . GLY A 1 89 ? 0.738 -2.027 -9.100 1.00 80.94 89 GLY A O 1
ATOM 661 N N . SER A 1 90 ? -0.181 -0.090 -8.443 1.00 85.94 90 SER A N 1
ATOM 662 C CA . SER A 1 90 ? 0.190 0.655 -9.656 1.00 85.94 90 SER A CA 1
ATOM 663 C C . SER A 1 90 ? 1.703 0.810 -9.812 1.00 85.94 90 SER A C 1
ATOM 665 O O . SER A 1 90 ? 2.215 0.683 -10.919 1.00 85.94 90 SER A O 1
ATOM 667 N N . THR A 1 91 ? 2.426 1.039 -8.712 1.00 84.19 91 THR A N 1
ATOM 668 C CA . THR A 1 91 ? 3.893 1.138 -8.727 1.00 84.19 91 THR A CA 1
ATOM 669 C C . THR A 1 91 ? 4.523 -0.204 -9.087 1.00 84.19 91 THR A C 1
ATOM 671 O O . THR A 1 91 ? 5.418 -0.248 -9.923 1.00 84.19 91 THR A O 1
ATOM 674 N N . ALA A 1 92 ? 4.007 -1.307 -8.538 1.00 81.19 92 ALA A N 1
ATOM 675 C CA . ALA A 1 92 ? 4.457 -2.648 -8.888 1.00 81.19 92 ALA A CA 1
ATOM 676 C C . ALA A 1 92 ? 4.235 -2.950 -10.376 1.00 81.19 92 ALA A C 1
ATOM 678 O O . ALA A 1 92 ? 5.120 -3.501 -11.025 1.00 81.19 92 ALA A O 1
ATOM 679 N N . LEU A 1 93 ? 3.072 -2.566 -10.915 1.00 81.75 93 LEU A N 1
ATOM 680 C CA . LEU A 1 93 ? 2.749 -2.757 -12.326 1.00 81.75 93 LEU A CA 1
ATOM 681 C C . LEU A 1 93 ? 3.680 -1.943 -13.235 1.00 81.75 93 LEU A C 1
ATOM 683 O O . LEU A 1 93 ? 4.275 -2.516 -14.140 1.00 81.75 93 LEU A O 1
ATOM 687 N N . ALA A 1 94 ? 3.849 -0.646 -12.961 1.00 83.19 94 ALA A N 1
ATOM 688 C CA . ALA A 1 94 ? 4.706 0.232 -13.757 1.00 83.19 94 ALA A CA 1
ATOM 689 C C . ALA A 1 94 ? 6.163 -0.261 -13.778 1.00 83.19 94 ALA A C 1
ATOM 691 O O . ALA A 1 94 ? 6.760 -0.392 -14.842 1.00 83.19 94 ALA A O 1
ATOM 692 N N . SER A 1 95 ? 6.712 -0.634 -12.619 1.00 81.19 95 SER A N 1
ATOM 693 C CA . SER A 1 95 ? 8.071 -1.179 -12.545 1.00 81.19 95 SER A CA 1
ATOM 694 C C . SER A 1 95 ? 8.193 -2.557 -13.208 1.00 81.19 95 SER A C 1
ATOM 696 O O . SER A 1 95 ? 9.233 -2.883 -13.773 1.00 81.19 95 SER A O 1
ATOM 698 N N . TRP A 1 96 ? 7.138 -3.379 -13.193 1.00 78.81 96 TRP A N 1
ATOM 699 C CA . TRP A 1 96 ? 7.140 -4.655 -13.913 1.00 78.81 96 TRP A CA 1
ATOM 700 C C . TRP A 1 96 ? 7.165 -4.468 -15.434 1.00 78.81 96 TRP A C 1
ATOM 702 O O . TRP A 1 96 ? 7.845 -5.220 -16.131 1.00 78.81 96 TRP A O 1
ATOM 712 N N . GLU A 1 97 ? 6.467 -3.461 -15.960 1.00 80.19 97 GLU A N 1
ATOM 713 C CA . GLU A 1 97 ? 6.506 -3.121 -17.386 1.00 80.19 97 GLU A CA 1
ATOM 714 C C . GLU A 1 97 ? 7.920 -2.719 -17.833 1.00 80.19 97 GLU A C 1
ATOM 716 O O . GLU A 1 97 ? 8.371 -3.148 -18.893 1.00 80.19 97 GLU A O 1
ATOM 721 N N . GLU A 1 98 ? 8.663 -1.992 -16.999 1.00 81.75 98 GLU A N 1
ATOM 722 C CA . GLU A 1 98 ? 10.068 -1.641 -17.256 1.00 81.75 98 GLU A CA 1
ATOM 723 C C . GLU A 1 98 ? 10.997 -2.860 -17.218 1.00 81.75 98 GLU A C 1
ATOM 725 O O . GLU A 1 98 ? 11.887 -2.990 -18.061 1.00 81.75 98 GLU A O 1
ATOM 730 N N . VAL A 1 99 ? 10.762 -3.801 -16.292 1.00 78.62 99 VAL A N 1
ATOM 731 C CA . VAL A 1 99 ? 11.482 -5.087 -16.260 1.00 78.62 99 VAL A CA 1
ATOM 732 C C . VAL A 1 99 ? 11.244 -5.869 -17.551 1.00 78.62 99 VAL A C 1
ATOM 734 O O . VAL A 1 99 ? 12.194 -6.388 -18.134 1.00 78.62 99 VAL A O 1
ATOM 737 N N . GLN A 1 100 ? 9.996 -5.938 -18.021 1.00 78.81 100 GLN A N 1
ATOM 738 C CA . GLN A 1 100 ? 9.653 -6.620 -19.274 1.00 78.81 100 GLN A CA 1
ATOM 739 C C . GLN A 1 100 ? 10.242 -5.913 -20.501 1.00 78.81 100 GLN A C 1
ATOM 741 O O . GLN A 1 100 ? 10.665 -6.573 -21.448 1.00 78.81 100 GLN A O 1
ATOM 746 N N . ALA A 1 101 ? 10.294 -4.582 -20.484 1.00 82.88 101 ALA A N 1
ATOM 747 C CA . ALA A 1 101 ? 10.882 -3.789 -21.556 1.00 82.88 101 ALA A CA 1
ATOM 748 C C . ALA A 1 101 ? 12.421 -3.791 -21.542 1.00 82.88 101 ALA A C 1
ATOM 750 O O . ALA A 1 101 ? 13.033 -3.413 -22.541 1.00 82.88 101 ALA A O 1
ATOM 751 N N . GLY A 1 102 ? 13.048 -4.192 -20.430 1.00 79.50 102 GLY A N 1
ATOM 752 C CA . GLY A 1 102 ? 14.500 -4.161 -20.244 1.00 79.50 102 GLY A CA 1
ATOM 753 C C . GLY A 1 102 ? 15.093 -2.747 -20.218 1.00 79.50 102 GLY A C 1
ATOM 754 O O . GLY A 1 102 ? 16.303 -2.593 -20.366 1.00 79.50 102 GLY A O 1
ATOM 755 N N . GLN A 1 103 ? 14.256 -1.720 -20.067 1.00 75.50 103 GLN A N 1
ATOM 756 C CA . GLN A 1 103 ? 14.627 -0.306 -20.078 1.00 75.50 103 GLN A CA 1
ATOM 757 C C . GLN A 1 103 ? 13.594 0.517 -19.302 1.00 75.50 103 GLN A C 1
ATOM 759 O O . GLN A 1 103 ? 12.440 0.103 -19.172 1.00 75.50 103 GLN A O 1
ATOM 764 N N . ALA A 1 104 ? 13.994 1.701 -18.837 1.00 74.19 104 ALA A N 1
ATOM 765 C CA . ALA A 1 104 ? 13.069 2.660 -18.244 1.00 74.19 104 ALA A CA 1
ATOM 766 C C . ALA A 1 104 ? 12.051 3.139 -19.291 1.00 74.19 104 ALA A C 1
ATOM 768 O O . ALA A 1 104 ? 12.411 3.464 -20.428 1.00 74.19 104 ALA A O 1
ATOM 769 N N . LEU A 1 105 ? 10.779 3.193 -18.905 1.00 75.25 105 LEU A N 1
ATOM 770 C CA . LEU A 1 105 ? 9.695 3.660 -19.762 1.00 75.25 105 LEU A CA 1
ATOM 771 C C . LEU A 1 105 ? 9.241 5.046 -19.283 1.00 75.25 105 LEU A C 1
ATOM 773 O O . LEU A 1 105 ? 9.237 5.310 -18.084 1.00 75.25 105 LEU A O 1
ATOM 777 N N . PRO A 1 106 ? 8.801 5.951 -20.176 1.00 75.88 106 PRO A N 1
ATOM 778 C CA . PRO A 1 106 ? 8.283 7.263 -19.786 1.00 75.88 106 PRO A CA 1
ATOM 779 C C . PRO A 1 106 ? 6.849 7.161 -19.221 1.00 75.88 106 PRO A C 1
ATOM 781 O O . PRO A 1 106 ? 5.939 7.863 -19.664 1.00 75.88 106 PRO A O 1
ATOM 784 N N . ILE A 1 107 ? 6.621 6.254 -18.269 1.00 74.81 107 ILE A N 1
ATOM 785 C CA . ILE A 1 107 ? 5.327 6.028 -17.624 1.00 74.81 107 ILE A CA 1
ATOM 786 C C . ILE A 1 107 ? 5.192 6.996 -16.448 1.00 74.81 107 ILE A C 1
ATOM 788 O O . ILE A 1 107 ? 5.938 6.939 -15.475 1.00 74.81 107 ILE A O 1
ATOM 792 N N . ILE A 1 108 ? 4.189 7.872 -16.502 1.00 77.56 108 ILE A N 1
ATOM 793 C CA . ILE A 1 108 ? 3.854 8.753 -15.379 1.00 77.56 108 ILE A CA 1
ATOM 794 C C . ILE A 1 108 ? 2.840 8.036 -14.482 1.00 77.56 108 ILE A C 1
ATOM 796 O O . ILE A 1 108 ? 1.632 8.088 -14.723 1.00 77.56 108 ILE A O 1
ATOM 800 N N . ASN A 1 109 ? 3.317 7.381 -13.421 1.00 81.25 109 ASN A N 1
ATOM 801 C CA . ASN A 1 109 ? 2.436 6.767 -12.428 1.00 81.25 109 ASN A CA 1
ATOM 802 C C . ASN A 1 109 ? 1.942 7.796 -11.391 1.00 81.25 109 ASN A C 1
ATOM 804 O O . ASN A 1 109 ? 2.534 7.962 -10.327 1.00 81.25 109 ASN A O 1
ATOM 808 N N . LEU A 1 110 ? 0.816 8.462 -11.667 1.00 84.62 110 LEU A N 1
ATOM 809 C CA . LEU A 1 110 ? 0.203 9.429 -10.739 1.00 84.62 110 LEU A CA 1
ATOM 810 C C . LEU A 1 110 ? -0.348 8.786 -9.456 1.00 84.62 110 LEU A C 1
ATOM 812 O O . LEU A 1 110 ? -0.498 9.460 -8.437 1.00 84.62 110 LEU A O 1
ATOM 816 N N . PHE A 1 111 ? -0.638 7.485 -9.468 1.00 84.81 111 PHE A N 1
ATOM 817 C CA . PHE A 1 111 ? -1.164 6.788 -8.295 1.00 84.81 111 PHE A CA 1
ATOM 818 C C . PHE A 1 111 ? -0.123 6.635 -7.182 1.00 84.81 111 PHE A C 1
ATOM 820 O O . PHE A 1 111 ? -0.504 6.391 -6.039 1.00 84.81 111 PHE A O 1
ATOM 827 N N . ILE A 1 112 ? 1.165 6.867 -7.461 1.00 81.00 112 ILE A N 1
ATOM 828 C CA . ILE A 1 112 ? 2.214 6.903 -6.435 1.00 81.00 112 ILE A CA 1
ATOM 829 C C . ILE A 1 112 ? 1.905 7.928 -5.330 1.00 81.00 112 ILE A C 1
ATOM 831 O O . ILE A 1 112 ? 2.227 7.701 -4.165 1.00 81.00 112 ILE A O 1
ATOM 835 N N . PHE A 1 113 ? 1.185 9.013 -5.651 1.00 83.44 113 PHE A N 1
ATOM 836 C CA . PHE A 1 113 ? 0.748 10.016 -4.677 1.00 83.44 113 PHE A CA 1
ATOM 837 C C . PHE A 1 113 ? -0.322 9.500 -3.701 1.00 83.44 113 PHE A C 1
ATOM 839 O O . PHE A 1 113 ? -0.522 10.098 -2.643 1.00 83.44 113 PHE A O 1
ATOM 846 N N . LEU A 1 114 ? -0.976 8.371 -3.994 1.00 85.56 114 LEU A N 1
ATOM 847 C CA . LEU A 1 114 ? -1.887 7.720 -3.053 1.00 85.56 114 LEU A CA 1
ATOM 848 C C . LEU A 1 114 ? -1.151 7.053 -1.890 1.00 85.56 114 LEU A C 1
ATOM 850 O O . LEU A 1 114 ? -1.758 6.871 -0.840 1.00 85.56 114 LEU A O 1
ATOM 854 N N . ILE A 1 115 ? 0.140 6.733 -2.032 1.00 82.88 115 ILE A N 1
ATOM 855 C CA . ILE A 1 115 ? 0.944 6.148 -0.951 1.00 82.88 115 ILE A CA 1
ATOM 856 C C . ILE A 1 115 ? 1.058 7.119 0.241 1.00 82.88 115 ILE A C 1
ATOM 858 O O . ILE A 1 115 ? 0.610 6.763 1.333 1.00 82.88 115 ILE A O 1
ATOM 862 N N . PRO A 1 116 ? 1.583 8.356 0.088 1.00 80.19 116 PRO A N 1
ATOM 863 C CA . PRO A 1 116 ? 1.671 9.291 1.210 1.00 80.19 116 PRO A CA 1
ATOM 864 C C . PRO A 1 116 ? 0.292 9.687 1.756 1.00 80.19 116 PRO A C 1
ATOM 866 O O . PRO A 1 116 ? 0.120 9.779 2.970 1.00 80.19 116 PRO A O 1
ATOM 869 N N . LEU A 1 117 ? -0.712 9.862 0.889 1.00 84.12 117 LEU A N 1
ATOM 870 C CA . LEU A 1 117 ? -2.089 10.148 1.310 1.00 84.12 117 LEU A CA 1
ATOM 871 C C . LEU A 1 117 ? -2.695 8.998 2.128 1.00 84.12 117 LEU A C 1
ATOM 873 O O . LEU A 1 117 ? -3.243 9.231 3.203 1.00 84.12 117 LEU A O 1
ATOM 877 N N . GLY A 1 118 ? -2.557 7.760 1.655 1.00 82.62 118 GLY A N 1
ATOM 878 C CA . GLY A 1 118 ? -3.041 6.567 2.340 1.00 82.62 118 GLY A CA 1
ATOM 879 C C . GLY A 1 118 ? -2.391 6.388 3.710 1.00 82.62 118 GLY A C 1
ATOM 880 O O . GLY A 1 118 ? -3.095 6.128 4.686 1.00 82.62 118 GLY A O 1
ATOM 881 N N . LEU A 1 119 ? -1.077 6.629 3.821 1.00 81.00 119 LEU A N 1
ATOM 882 C CA . LEU A 1 119 ? -0.359 6.595 5.102 1.00 81.00 119 LEU A CA 1
ATOM 883 C C . LEU A 1 119 ? -0.931 7.609 6.102 1.00 81.00 119 LEU A C 1
ATOM 885 O O . LEU A 1 119 ? -1.181 7.253 7.254 1.00 81.00 119 LEU A O 1
ATOM 889 N N . ILE A 1 120 ? -1.184 8.849 5.666 1.00 82.56 120 ILE A N 1
ATOM 890 C CA . ILE A 1 120 ? -1.780 9.895 6.513 1.00 82.56 120 ILE A CA 1
ATOM 891 C C . ILE A 1 120 ? -3.172 9.471 6.992 1.00 82.56 120 ILE A C 1
ATOM 893 O O . ILE A 1 120 ? -3.478 9.574 8.179 1.00 82.56 120 ILE A O 1
ATOM 897 N N . VAL A 1 121 ? -4.014 8.962 6.091 1.00 83.19 121 VAL A N 1
ATOM 898 C CA . VAL A 1 121 ? -5.388 8.557 6.416 1.00 83.19 121 VAL A CA 1
ATOM 899 C C . VAL A 1 121 ? -5.406 7.383 7.407 1.00 83.19 121 VAL A C 1
ATOM 901 O O . VAL A 1 121 ? -6.153 7.423 8.388 1.00 83.19 121 VAL A O 1
ATOM 904 N N . VAL A 1 122 ? -4.546 6.375 7.219 1.00 80.69 122 VAL A N 1
ATOM 905 C CA . VAL A 1 122 ? -4.398 5.256 8.168 1.00 80.69 122 VAL A CA 1
ATOM 906 C C . VAL A 1 122 ? -3.894 5.749 9.529 1.00 80.69 122 VAL A C 1
ATOM 908 O O . VAL A 1 122 ? -4.424 5.339 10.565 1.00 80.69 122 VAL A O 1
ATOM 911 N N . ALA A 1 123 ? -2.923 6.667 9.555 1.00 77.31 123 ALA A N 1
ATOM 912 C CA . ALA A 1 123 ? -2.415 7.248 10.796 1.00 77.31 123 ALA A CA 1
ATOM 913 C C . ALA A 1 123 ? -3.504 8.024 11.557 1.00 77.31 123 ALA A C 1
ATOM 915 O O . ALA A 1 123 ? -3.633 7.874 12.773 1.00 77.31 123 ALA A O 1
ATOM 916 N N . ILE A 1 124 ? -4.340 8.792 10.851 1.00 78.69 124 ILE A N 1
ATOM 917 C CA . ILE A 1 124 ? -5.492 9.490 11.440 1.00 78.69 124 ILE A CA 1
ATOM 918 C C . ILE A 1 124 ? -6.477 8.486 12.047 1.00 78.69 124 ILE A C 1
ATOM 920 O O . ILE A 1 124 ? -6.896 8.661 13.192 1.00 78.69 124 ILE A O 1
ATOM 924 N N . ALA A 1 125 ? -6.823 7.415 11.325 1.00 79.19 125 ALA A N 1
ATOM 925 C CA . ALA A 1 125 ? -7.707 6.376 11.852 1.00 79.19 125 ALA A CA 1
ATOM 926 C C . ALA A 1 125 ? -7.153 5.770 13.153 1.00 79.19 125 ALA A C 1
ATOM 928 O O . ALA A 1 125 ? -7.891 5.596 14.127 1.00 79.19 125 ALA A O 1
ATOM 929 N N . PHE A 1 126 ? -5.844 5.515 13.196 1.00 75.19 126 PHE A N 1
ATOM 930 C CA . PHE A 1 126 ? -5.169 4.991 14.378 1.00 75.19 126 PHE A CA 1
ATOM 931 C C . PHE A 1 126 ? -5.192 5.970 15.563 1.00 75.19 126 PHE A C 1
ATOM 933 O O . PHE A 1 126 ? -5.523 5.574 16.681 1.00 75.19 126 PHE A O 1
ATOM 940 N N . LEU A 1 127 ? -4.922 7.256 15.327 1.00 75.75 127 LEU A N 1
ATOM 941 C CA . LEU A 1 127 ? -4.982 8.297 16.360 1.00 75.75 127 LEU A CA 1
ATOM 942 C C . LEU A 1 127 ? -6.394 8.466 16.943 1.00 75.75 127 LEU A C 1
ATOM 944 O O . LEU A 1 127 ? -6.554 8.601 18.158 1.00 75.75 127 LEU A O 1
ATOM 948 N N . ILE A 1 128 ? -7.432 8.404 16.103 1.00 76.06 128 ILE A N 1
ATOM 949 C CA . ILE A 1 128 ? -8.830 8.464 16.560 1.00 76.06 128 ILE A CA 1
ATOM 950 C C . ILE A 1 128 ? -9.170 7.235 17.418 1.00 76.06 128 ILE A C 1
ATOM 952 O O . ILE A 1 128 ? -9.854 7.355 18.435 1.00 76.06 128 ILE A O 1
ATOM 956 N N . ALA A 1 129 ? -8.687 6.050 17.033 1.00 69.56 129 ALA A N 1
ATOM 957 C CA . ALA A 1 129 ? -8.901 4.823 17.797 1.00 69.56 129 ALA A CA 1
ATOM 958 C C . ALA A 1 129 ? -8.229 4.872 19.181 1.00 69.56 129 ALA A C 1
ATOM 960 O O . ALA A 1 129 ? -8.825 4.439 20.168 1.00 69.56 129 ALA A O 1
ATOM 961 N N . LEU A 1 130 ? -7.007 5.412 19.258 1.00 67.56 130 LEU A N 1
ATOM 962 C CA . LEU A 1 130 ? -6.255 5.546 20.508 1.00 67.56 130 LEU A CA 1
ATOM 963 C C . LEU A 1 130 ? -6.898 6.547 21.473 1.00 67.56 130 LEU A C 1
ATOM 965 O O . LEU A 1 130 ? -7.104 6.224 22.638 1.00 67.56 130 LEU A O 1
ATOM 969 N N . THR A 1 131 ? -7.267 7.732 20.987 1.00 68.31 131 THR A N 1
ATOM 970 C CA . THR A 1 131 ? -7.832 8.802 21.831 1.00 68.31 131 THR A CA 1
ATOM 971 C C . THR A 1 131 ? -9.209 8.450 22.394 1.00 68.31 131 THR A C 1
ATOM 973 O O . THR A 1 131 ? -9.499 8.760 23.546 1.00 68.31 131 THR A O 1
ATOM 976 N N . LYS A 1 132 ? -10.049 7.725 21.640 1.00 60.53 132 LYS A N 1
ATOM 977 C CA . LYS A 1 132 ? -11.332 7.219 22.159 1.00 60.53 132 LYS A CA 1
ATOM 978 C C . LYS A 1 132 ? -11.183 6.188 23.278 1.00 60.53 132 LYS A C 1
ATOM 980 O O . LYS A 1 132 ? -12.094 6.059 24.087 1.00 60.53 132 LYS A O 1
ATOM 985 N N . LYS A 1 133 ? -10.069 5.455 23.322 1.00 53.06 133 LYS A N 1
ATOM 986 C CA . LYS A 1 133 ? -9.817 4.417 24.328 1.00 53.06 133 LYS A CA 1
ATOM 987 C C . LYS A 1 133 ? -9.400 4.992 25.684 1.00 53.06 133 LYS A C 1
ATOM 989 O O . LYS A 1 133 ? -9.688 4.376 26.698 1.00 53.06 133 LYS A O 1
ATOM 994 N N . GLU A 1 134 ? -8.743 6.151 25.718 1.00 53.22 134 GLU A N 1
ATOM 995 C CA . GLU A 1 134 ? -8.391 6.820 26.984 1.00 53.22 134 GLU A CA 1
ATOM 996 C C . GLU A 1 134 ? -9.603 7.449 27.691 1.00 53.22 134 GLU A C 1
ATOM 998 O O . GLU A 1 134 ? -9.522 7.773 28.872 1.00 53.22 134 GLU A O 1
ATOM 1003 N N . GLN A 1 135 ? -10.726 7.616 26.984 1.00 48.81 135 GLN A N 1
ATOM 1004 C CA . GLN A 1 135 ? -11.940 8.251 27.507 1.00 48.81 135 GLN A CA 1
ATOM 1005 C C . GLN A 1 135 ? -13.029 7.267 27.978 1.00 48.81 135 GLN A C 1
ATOM 1007 O O . GLN A 1 135 ? -14.057 7.733 28.470 1.00 48.81 135 GLN A O 1
ATOM 1012 N N . SER A 1 136 ? -12.844 5.945 27.829 1.00 46.69 136 SER A N 1
ATOM 1013 C CA . SER A 1 136 ? -13.791 4.905 28.289 1.00 46.69 136 SER A CA 1
ATOM 1014 C C . SER A 1 136 ? -13.228 4.092 29.444 1.00 46.69 136 SER A C 1
ATOM 1016 O O . SER A 1 136 ? -13.982 3.838 30.404 1.00 46.69 136 SER A O 1
#